Protein AF-A0A619AGH6-F1 (afdb_monomer_lite)

pLDDT: mean 70.68, std 14.33, range [40.41, 87.75]

Organism: NCBI:txid29472

InterPro domains:
  IPR021316 Protein of unknown function DUF2913 [PF11140] (14-83)

Foldseek 3Di:
DDLLLQLLVVLVVLLVQLVVCCVPPVQDALLSSLVSSLVVLVVCLVVVVGDPSCNVVSVVLNVLSVVCRSNSSSNVVSVVSNVVSVVPCVVVPPDPPPPDDDDDDD

Sequence (106 aa):
MTLTEKSGHLAWCALVALALARQYGGVLSPAQENLFLTRWLATALKQQRFSRDVAPDIEWLLKQGRQLGVSAKLASKLNYLWRSCTGDIRRQLVLPTGANYAGRIL

Structure (mmCIF, N/CA/C/O backbone):
data_AF-A0A619AGH6-F1
#
_entry.id   AF-A0A619AGH6-F1
#
loop_
_atom_site.group_PDB
_atom_site.id
_atom_site.type_symbol
_atom_site.label_atom_id
_atom_site.label_alt_id
_atom_site.label_comp_id
_atom_site.label_asym_id
_atom_site.label_entity_id
_atom_site.label_seq_id
_atom_site.pdbx_PDB_ins_code
_atom_site.Cartn_x
_atom_site.Cartn_y
_atom_site.Cartn_z
_atom_site.occupancy
_atom_site.B_iso_or_equiv
_atom_site.auth_seq_id
_atom_site.auth_comp_id
_atom_site.auth_asym_id
_atom_site.auth_atom_id
_atom_site.pdbx_PDB_model_num
ATOM 1 N N . MET A 1 1 ? -19.166 -5.226 13.201 1.00 47.91 1 MET A N 1
ATOM 2 C CA . MET A 1 1 ? -18.020 -5.240 12.271 1.00 47.91 1 MET A CA 1
ATOM 3 C C . MET A 1 1 ? -16.767 -5.003 13.081 1.00 47.91 1 MET A C 1
ATOM 5 O O . MET A 1 1 ? -16.617 -3.915 13.633 1.00 47.91 1 MET A O 1
ATOM 9 N N . THR A 1 2 ? -15.941 -6.029 13.240 1.00 56.06 2 THR A N 1
ATOM 10 C CA . THR A 1 2 ? -14.689 -5.941 14.001 1.00 56.06 2 THR A CA 1
ATOM 11 C C . THR A 1 2 ? -13.674 -5.100 13.217 1.00 56.06 2 THR A C 1
ATOM 13 O O . THR A 1 2 ? -13.723 -5.022 11.988 1.00 56.06 2 THR A O 1
ATOM 16 N N . LEU A 1 3 ? -12.770 -4.408 13.916 1.00 58.72 3 LEU A N 1
ATOM 17 C CA . LEU A 1 3 ? -11.752 -3.539 13.303 1.00 58.72 3 LEU A CA 1
ATOM 18 C C . LEU A 1 3 ? -10.924 -4.288 12.235 1.00 58.72 3 LEU A C 1
ATOM 20 O O . LEU A 1 3 ? -10.602 -3.732 11.189 1.00 58.72 3 LEU A O 1
ATOM 24 N N . THR A 1 4 ? -10.689 -5.585 12.452 1.00 64.12 4 THR A N 1
ATOM 25 C CA . THR A 1 4 ? -9.975 -6.488 11.541 1.00 64.12 4 THR A CA 1
ATOM 26 C C . THR A 1 4 ? -10.700 -6.719 10.213 1.00 64.12 4 THR A C 1
ATOM 28 O O . THR A 1 4 ? -10.048 -6.786 9.173 1.00 64.12 4 THR A O 1
ATOM 31 N N . GLU A 1 5 ? -12.034 -6.774 10.193 1.00 67.12 5 GLU A N 1
ATOM 32 C CA . GLU A 1 5 ? -12.809 -6.900 8.948 1.00 67.12 5 GLU A CA 1
ATOM 33 C C . GLU A 1 5 ? -12.689 -5.645 8.079 1.00 67.12 5 GLU A C 1
ATOM 35 O O . GLU A 1 5 ? -12.500 -5.731 6.862 1.00 67.12 5 GLU A O 1
ATOM 40 N N . LYS A 1 6 ? -12.762 -4.465 8.709 1.00 69.44 6 LYS A N 1
ATOM 41 C CA . LYS A 1 6 ? -12.685 -3.175 8.009 1.00 69.44 6 LYS A CA 1
ATOM 42 C C . LYS A 1 6 ? -11.286 -2.946 7.425 1.00 69.44 6 LYS A C 1
ATOM 44 O O . LYS A 1 6 ? -11.166 -2.550 6.262 1.00 69.44 6 LYS A O 1
ATOM 49 N N . SER A 1 7 ? -10.240 -3.256 8.191 1.00 71.06 7 SER A N 1
ATOM 50 C CA . SER A 1 7 ? -8.847 -3.172 7.732 1.00 71.06 7 SER A CA 1
ATOM 51 C C . SER A 1 7 ? -8.524 -4.242 6.676 1.00 71.06 7 SER A C 1
ATOM 53 O O . SER A 1 7 ? -7.771 -3.974 5.738 1.00 71.06 7 SER A O 1
ATOM 55 N N . GLY A 1 8 ? -9.169 -5.414 6.738 1.00 74.88 8 GLY A N 1
ATOM 56 C CA . GLY A 1 8 ? -9.123 -6.429 5.683 1.00 74.88 8 GLY A CA 1
ATOM 57 C C . GLY A 1 8 ? -9.694 -5.921 4.355 1.00 74.88 8 GLY A C 1
ATOM 58 O O . GLY A 1 8 ? -9.013 -5.967 3.332 1.00 74.88 8 GLY A O 1
ATOM 59 N N . HIS A 1 9 ? -10.909 -5.365 4.353 1.00 78.25 9 HIS A N 1
ATOM 60 C CA . HIS A 1 9 ? -11.516 -4.813 3.133 1.00 78.25 9 HIS A CA 1
ATOM 61 C C . HIS A 1 9 ? -10.648 -3.714 2.499 1.00 78.25 9 HIS A C 1
ATOM 63 O O . HIS A 1 9 ? -10.478 -3.666 1.280 1.00 78.25 9 HIS A O 1
ATOM 69 N N . LEU A 1 10 ? -10.044 -2.853 3.323 1.00 79.31 10 LEU A N 1
ATOM 70 C CA . LEU A 1 10 ? -9.088 -1.853 2.858 1.00 79.31 10 LEU A CA 1
ATOM 71 C C . LEU A 1 10 ? -7.879 -2.484 2.159 1.00 79.31 10 LEU A C 1
ATOM 73 O O . LEU A 1 10 ? -7.512 -2.055 1.061 1.00 79.31 10 LEU A O 1
ATOM 77 N N . ALA A 1 11 ? -7.280 -3.504 2.776 1.00 82.50 11 ALA A N 1
ATOM 78 C CA . ALA A 1 11 ? -6.127 -4.194 2.218 1.00 82.50 11 ALA A CA 1
ATOM 79 C C . ALA A 1 11 ? -6.460 -4.859 0.874 1.00 82.50 11 ALA A C 1
ATOM 81 O O . ALA A 1 11 ? -5.695 -4.722 -0.080 1.00 82.50 11 ALA A O 1
ATOM 82 N N . TRP A 1 12 ? -7.630 -5.492 0.758 1.00 81.62 12 TRP A N 1
ATOM 83 C CA . TRP A 1 12 ? -8.112 -6.045 -0.509 1.00 81.62 12 TRP A CA 1
ATOM 84 C C . TRP A 1 12 ? -8.296 -4.980 -1.585 1.00 81.62 12 TRP A C 1
ATOM 86 O O . TRP A 1 12 ? -7.760 -5.125 -2.681 1.00 81.62 12 TRP A O 1
ATOM 96 N N . CYS A 1 13 ? -8.991 -3.881 -1.276 1.00 83.75 13 CYS A N 1
ATOM 97 C CA . CYS A 1 13 ? -9.184 -2.789 -2.229 1.00 83.75 13 CYS A CA 1
ATOM 98 C C . CYS A 1 13 ? -7.850 -2.218 -2.729 1.00 83.75 13 CYS A C 1
ATOM 100 O O . CYS A 1 13 ? -7.705 -1.969 -3.925 1.00 83.75 13 CYS A O 1
ATOM 102 N N . ALA A 1 14 ? -6.869 -2.053 -1.839 1.00 84.31 14 ALA A N 1
ATOM 103 C CA . ALA A 1 14 ? -5.541 -1.573 -2.204 1.00 84.31 14 ALA A CA 1
ATOM 104 C C . ALA A 1 14 ? -4.794 -2.567 -3.116 1.00 84.31 14 ALA A C 1
ATOM 106 O O . ALA A 1 14 ? -4.176 -2.156 -4.100 1.00 84.31 14 ALA A O 1
ATOM 107 N N . LEU A 1 15 ? -4.880 -3.873 -2.830 1.00 83.44 15 LEU A N 1
ATOM 108 C CA . LEU A 1 15 ? -4.266 -4.931 -3.643 1.00 83.44 15 LEU A CA 1
ATOM 109 C C . LEU A 1 15 ? -4.914 -5.049 -5.028 1.00 83.44 15 LEU A C 1
ATOM 111 O O . LEU A 1 15 ? -4.200 -5.171 -6.021 1.00 83.44 15 LEU A O 1
ATOM 115 N N . VAL A 1 16 ? -6.245 -4.969 -5.113 1.00 86.25 16 VAL A N 1
ATOM 116 C CA . VAL A 1 16 ? -6.978 -4.981 -6.389 1.00 86.25 16 VAL A CA 1
ATOM 117 C C . VAL A 1 16 ? -6.640 -3.742 -7.214 1.00 86.25 16 VAL A C 1
ATOM 119 O O . VAL A 1 16 ? -6.351 -3.863 -8.402 1.00 86.25 16 VAL A O 1
ATOM 122 N N . ALA A 1 17 ? -6.599 -2.557 -6.596 1.00 86.06 17 ALA A N 1
ATOM 123 C CA . ALA A 1 17 ? -6.187 -1.333 -7.279 1.00 86.06 17 ALA A CA 1
ATOM 124 C C . ALA A 1 17 ? -4.750 -1.434 -7.814 1.00 86.06 17 ALA A C 1
ATOM 126 O O . ALA A 1 17 ? -4.485 -1.009 -8.937 1.00 86.06 17 ALA A O 1
ATOM 127 N N . LEU A 1 18 ? -3.837 -2.037 -7.043 1.00 84.62 18 LEU A N 1
ATOM 128 C CA . LEU A 1 18 ? -2.468 -2.294 -7.487 1.00 84.62 18 LEU A CA 1
ATOM 129 C C . LEU A 1 18 ? -2.423 -3.294 -8.652 1.00 84.62 18 LEU A C 1
ATOM 131 O O . LEU A 1 18 ? -1.694 -3.072 -9.613 1.00 84.62 18 LEU A O 1
ATOM 135 N N . ALA A 1 19 ? -3.206 -4.373 -8.600 1.00 84.25 19 ALA A N 1
ATOM 136 C CA . ALA A 1 19 ? -3.289 -5.355 -9.681 1.00 84.25 19 ALA A CA 1
ATOM 137 C C . ALA A 1 19 ? -3.834 -4.739 -10.981 1.00 84.25 19 ALA A C 1
ATOM 139 O O . ALA A 1 19 ? -3.286 -4.985 -12.054 1.00 84.25 19 ALA A O 1
ATOM 140 N N . LEU A 1 20 ? -4.849 -3.876 -10.884 1.00 82.88 20 LEU A N 1
ATOM 141 C CA . LEU A 1 20 ? -5.358 -3.105 -12.019 1.00 82.88 20 LEU A CA 1
ATOM 142 C C . LEU A 1 20 ? -4.294 -2.142 -12.555 1.00 82.88 20 LEU A C 1
ATOM 144 O O . LEU A 1 20 ? -4.067 -2.084 -13.758 1.00 82.88 20 LEU A O 1
ATOM 148 N N . ALA A 1 21 ? -3.576 -1.432 -11.684 1.00 82.88 21 ALA A N 1
ATOM 149 C CA . ALA A 1 21 ? -2.493 -0.548 -12.109 1.00 82.88 21 ALA A CA 1
ATOM 150 C C . ALA A 1 21 ? -1.327 -1.301 -12.774 1.00 82.88 21 ALA A C 1
ATOM 152 O O . ALA A 1 21 ? -0.710 -0.775 -13.697 1.00 82.88 21 ALA A O 1
ATOM 153 N N . ARG A 1 22 ? -1.049 -2.544 -12.362 1.00 82.38 22 ARG A N 1
ATOM 154 C CA . ARG A 1 22 ? -0.094 -3.431 -13.046 1.00 82.38 22 ARG A CA 1
ATOM 155 C C . ARG A 1 22 ? -0.568 -3.786 -14.458 1.00 82.38 22 ARG A C 1
ATOM 157 O O . ARG A 1 22 ? 0.236 -3.743 -15.380 1.00 82.38 22 ARG A O 1
ATOM 164 N N . GLN A 1 23 ? -1.857 -4.087 -14.628 1.00 79.94 23 GLN A N 1
ATOM 165 C CA . GLN A 1 23 ? -2.437 -4.448 -15.928 1.00 79.94 23 GLN A CA 1
ATOM 166 C C . GLN A 1 23 ? -2.559 -3.259 -16.893 1.00 79.94 23 GLN A C 1
ATOM 168 O O . GLN A 1 23 ? -2.231 -3.399 -18.065 1.00 79.94 23 GLN A O 1
ATOM 173 N N . TYR A 1 24 ? -3.012 -2.098 -16.413 1.00 77.19 24 TYR A N 1
ATOM 174 C CA . TYR A 1 24 ? -3.300 -0.929 -17.257 1.00 77.19 24 TYR A CA 1
ATOM 175 C C . TYR A 1 24 ? -2.159 0.095 -17.324 1.00 77.19 24 TYR A C 1
ATOM 177 O O . TYR A 1 24 ? -2.064 0.842 -18.292 1.00 77.19 24 TYR A O 1
ATOM 185 N N . GLY A 1 25 ? -1.321 0.179 -16.288 1.00 65.69 25 GLY A N 1
ATOM 186 C CA . GLY A 1 25 ? -0.348 1.262 -16.102 1.00 65.69 25 GLY A CA 1
ATOM 187 C C . GLY A 1 25 ? 1.116 0.825 -16.053 1.00 65.69 25 GLY A C 1
ATOM 188 O O . GLY A 1 25 ? 1.975 1.671 -15.816 1.00 65.69 25 GLY A O 1
ATOM 189 N N . GLY A 1 26 ? 1.420 -0.465 -16.235 1.00 69.44 26 GLY A N 1
ATOM 190 C CA . GLY A 1 26 ? 2.801 -0.963 -16.297 1.00 69.44 26 GLY A CA 1
ATOM 191 C C . GLY A 1 26 ? 3.614 -0.746 -15.014 1.00 69.44 26 GLY A C 1
ATOM 192 O O . GLY A 1 26 ? 4.833 -0.595 -15.068 1.00 69.44 26 GLY A O 1
ATOM 193 N N . VAL A 1 27 ? 2.956 -0.695 -13.853 1.00 64.44 27 VAL A N 1
ATOM 194 C CA . VAL A 1 27 ? 3.622 -0.561 -12.549 1.00 64.44 27 VAL A CA 1
ATOM 195 C C . VAL A 1 27 ? 4.387 -1.856 -12.253 1.00 64.44 27 VAL A C 1
AT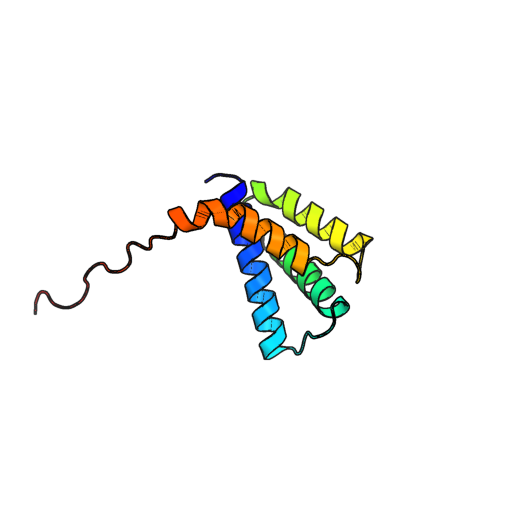OM 197 O O . VAL A 1 27 ? 3.797 -2.821 -11.786 1.00 64.44 27 VAL A O 1
ATOM 200 N N . LEU A 1 28 ? 5.685 -1.899 -12.556 1.00 66.25 28 LEU A N 1
ATOM 201 C CA . LEU A 1 28 ? 6.494 -3.130 -12.485 1.00 66.25 28 LEU A CA 1
ATOM 202 C C . LEU A 1 28 ? 7.598 -3.063 -11.424 1.00 66.25 28 LEU A C 1
ATOM 204 O O . LEU A 1 28 ? 8.066 -4.096 -10.949 1.00 66.25 28 LEU A O 1
ATOM 208 N N . SER A 1 29 ? 8.021 -1.856 -11.037 1.00 79.31 29 SER A N 1
ATOM 209 C CA . SER A 1 29 ? 9.077 -1.679 -10.039 1.00 79.31 29 SER A CA 1
ATOM 210 C C . SER A 1 29 ? 8.503 -1.541 -8.622 1.00 79.31 29 SER A C 1
ATOM 212 O O . SER A 1 29 ? 7.541 -0.790 -8.436 1.00 79.31 29 SER A O 1
ATOM 214 N N . PRO A 1 30 ? 9.135 -2.135 -7.589 1.00 74.12 30 PRO A N 1
ATOM 215 C CA . PRO A 1 30 ? 8.753 -1.946 -6.184 1.00 74.12 30 PRO A CA 1
ATOM 216 C C . PRO A 1 30 ? 8.618 -0.470 -5.771 1.00 74.12 30 PRO A C 1
ATOM 218 O O . PRO A 1 30 ? 7.792 -0.120 -4.926 1.00 74.12 30 PRO A O 1
ATOM 221 N N . ALA A 1 31 ? 9.400 0.415 -6.397 1.00 77.38 31 ALA A N 1
ATOM 222 C CA . ALA A 1 31 ? 9.312 1.860 -6.207 1.00 77.38 31 ALA A CA 1
ATOM 223 C C . ALA A 1 31 ? 7.979 2.440 -6.693 1.00 77.38 31 ALA A C 1
ATOM 225 O O . ALA A 1 31 ? 7.340 3.224 -5.989 1.00 77.38 31 ALA A O 1
ATOM 226 N N . GLN A 1 32 ? 7.554 2.038 -7.892 1.00 81.00 32 GLN A N 1
ATOM 227 C CA . GLN A 1 32 ? 6.314 2.503 -8.505 1.00 81.00 32 GLN A CA 1
ATOM 228 C C . GLN A 1 32 ? 5.100 1.945 -7.765 1.00 81.00 32 GLN A C 1
ATOM 230 O O . GLN A 1 32 ? 4.132 2.671 -7.563 1.00 81.00 32 GLN A O 1
ATOM 235 N N . GLU A 1 33 ? 5.168 0.696 -7.299 1.00 82.94 33 GLU A N 1
ATOM 236 C CA . GLU A 1 33 ? 4.108 0.089 -6.490 1.00 82.94 33 GLU A CA 1
ATOM 237 C C . GLU A 1 33 ? 3.894 0.848 -5.181 1.00 82.94 33 GLU A C 1
ATOM 239 O O . GLU A 1 33 ? 2.764 1.200 -4.841 1.00 82.94 33 GLU A O 1
ATOM 244 N N . ASN A 1 34 ? 4.976 1.163 -4.465 1.00 81.12 34 ASN A N 1
ATOM 245 C CA . ASN A 1 34 ? 4.886 1.918 -3.217 1.00 81.12 34 ASN A CA 1
ATOM 246 C C . ASN A 1 34 ? 4.375 3.344 -3.450 1.00 81.12 34 ASN A C 1
ATOM 248 O O . ASN A 1 34 ? 3.564 3.843 -2.667 1.00 81.12 34 ASN A O 1
ATOM 252 N N . LEU A 1 35 ? 4.794 3.990 -4.540 1.00 82.25 35 LEU A N 1
ATOM 253 C CA . LEU A 1 35 ? 4.311 5.319 -4.905 1.00 82.25 35 LEU A CA 1
ATOM 254 C C . LEU A 1 35 ? 2.824 5.297 -5.285 1.00 82.25 35 LEU A C 1
ATOM 256 O O . LEU A 1 35 ? 2.066 6.160 -4.839 1.00 82.25 35 LEU A O 1
ATOM 260 N N . PHE A 1 36 ? 2.390 4.294 -6.050 1.00 86.06 36 PHE A N 1
ATOM 261 C CA . PHE A 1 36 ? 0.986 4.089 -6.394 1.00 86.06 36 PHE A CA 1
ATOM 262 C C . PHE A 1 36 ? 0.136 3.870 -5.141 1.00 86.06 36 PHE A C 1
ATOM 264 O O . PHE A 1 36 ? -0.840 4.587 -4.940 1.00 86.06 36 PHE A O 1
ATOM 271 N N . LEU A 1 37 ? 0.538 2.951 -4.257 1.00 85.12 37 LEU A N 1
ATOM 272 C CA . LEU A 1 37 ? -0.182 2.661 -3.015 1.00 85.12 37 LEU A CA 1
ATOM 273 C C . LEU A 1 37 ? -0.246 3.875 -2.087 1.00 85.12 37 LEU A C 1
ATOM 275 O O . LEU A 1 37 ? -1.296 4.151 -1.517 1.00 85.12 37 LEU A O 1
ATOM 279 N N . THR A 1 38 ? 0.838 4.643 -1.972 1.00 85.00 38 THR A N 1
ATOM 280 C CA . THR A 1 38 ? 0.852 5.874 -1.167 1.00 85.00 38 THR A CA 1
ATOM 281 C C . THR A 1 38 ? -0.130 6.907 -1.724 1.00 85.00 38 THR A C 1
ATOM 283 O O . THR A 1 38 ? -0.879 7.521 -0.965 1.00 85.00 38 THR A O 1
ATOM 286 N N . ARG A 1 39 ? -0.181 7.085 -3.052 1.00 85.12 39 ARG A N 1
ATOM 287 C CA . ARG A 1 39 ? -1.154 7.987 -3.695 1.00 85.12 39 ARG A CA 1
ATOM 288 C C . ARG A 1 39 ? -2.579 7.478 -3.509 1.00 85.12 39 ARG A C 1
ATOM 290 O O . ARG A 1 39 ? -3.444 8.252 -3.118 1.00 85.12 39 ARG A O 1
ATOM 297 N N . TRP A 1 40 ? -2.801 6.184 -3.715 1.00 87.75 40 TRP A N 1
ATOM 298 C CA . TRP A 1 40 ? -4.104 5.551 -3.552 1.00 87.75 40 TRP A CA 1
ATOM 299 C C . TRP A 1 40 ? -4.634 5.692 -2.118 1.00 87.75 40 TRP A C 1
ATOM 301 O O . TRP A 1 40 ? -5.771 6.119 -1.935 1.00 87.75 40 TRP A O 1
ATOM 311 N N . LEU A 1 41 ? -3.800 5.436 -1.102 1.00 84.88 41 LEU A N 1
ATOM 312 C CA . LEU A 1 41 ? -4.158 5.603 0.312 1.00 84.88 41 LEU A CA 1
ATOM 313 C C . LEU A 1 41 ? -4.470 7.064 0.654 1.00 84.88 41 LEU A C 1
ATOM 315 O O . LEU A 1 41 ? -5.450 7.338 1.342 1.00 84.88 41 LEU A O 1
ATOM 319 N N . ALA A 1 42 ? -3.685 8.014 0.138 1.00 85.00 42 ALA A N 1
ATOM 320 C CA . ALA A 1 42 ? -3.936 9.438 0.351 1.00 85.00 42 ALA A CA 1
ATOM 321 C C . ALA A 1 42 ? -5.270 9.876 -0.272 1.00 85.00 42 ALA A C 1
ATOM 323 O O . ALA A 1 42 ? -6.031 10.623 0.343 1.00 85.00 42 ALA A O 1
ATOM 324 N N . THR A 1 43 ? -5.585 9.383 -1.472 1.00 85.75 43 THR A N 1
ATOM 325 C CA . THR A 1 43 ? -6.872 9.635 -2.128 1.00 85.75 43 THR A CA 1
ATOM 326 C C . THR A 1 43 ? -8.026 8.979 -1.374 1.00 85.75 43 THR A C 1
ATOM 328 O O . THR A 1 43 ? -9.054 9.621 -1.178 1.00 85.75 43 THR A O 1
ATOM 331 N N . ALA A 1 44 ? -7.861 7.739 -0.908 1.00 83.75 44 ALA A N 1
ATOM 332 C CA . ALA A 1 44 ? -8.875 7.026 -0.139 1.00 83.75 44 ALA A CA 1
ATOM 333 C C . ALA A 1 44 ? -9.196 7.723 1.193 1.00 83.75 44 ALA A C 1
ATOM 335 O O . ALA A 1 44 ? -10.370 7.846 1.547 1.00 83.75 44 ALA A O 1
ATOM 336 N N . LEU A 1 45 ? -8.167 8.232 1.884 1.00 82.38 45 LEU A N 1
ATOM 337 C CA . LEU A 1 45 ? -8.320 9.026 3.103 1.00 82.38 45 LEU A CA 1
ATOM 338 C C . LEU A 1 45 ? -9.028 10.355 2.813 1.00 82.38 45 LEU A C 1
ATOM 340 O O . LEU A 1 45 ? -9.987 10.704 3.496 1.00 82.38 45 LEU A O 1
ATOM 344 N N . LYS A 1 46 ? -8.613 11.066 1.754 1.00 83.19 46 LYS A N 1
ATOM 345 C CA . LYS A 1 46 ? -9.231 12.337 1.341 1.00 83.19 46 LYS A CA 1
ATOM 346 C C . LYS A 1 46 ? -10.705 12.175 0.965 1.00 83.19 46 LYS A C 1
ATOM 348 O O . LYS A 1 46 ? -11.506 13.056 1.251 1.00 83.19 46 LYS A O 1
ATOM 353 N N . GLN A 1 47 ? -11.062 11.062 0.329 1.00 81.62 47 GLN A N 1
ATOM 354 C CA . GLN A 1 47 ? -12.443 10.747 -0.042 1.00 81.62 47 GLN A CA 1
ATOM 355 C C . GLN A 1 47 ? -13.262 10.159 1.117 1.00 81.62 47 GLN A C 1
ATOM 357 O O . GLN A 1 47 ? -14.437 9.870 0.916 1.00 81.62 47 GLN A O 1
ATOM 362 N N . GLN A 1 48 ? -12.655 9.938 2.293 1.00 78.81 48 GLN A N 1
ATOM 363 C CA . GLN A 1 48 ? -13.261 9.239 3.433 1.00 78.81 48 GLN A CA 1
ATOM 364 C C . GLN A 1 48 ? -14.003 7.957 3.022 1.00 78.81 48 GLN A C 1
ATOM 366 O O . GLN A 1 48 ? -15.083 7.650 3.518 1.00 78.81 48 GLN A O 1
ATOM 371 N N . ARG A 1 49 ? -13.414 7.183 2.099 1.00 72.75 49 ARG A N 1
ATOM 372 C CA . ARG A 1 49 ? -14.033 5.950 1.579 1.00 72.75 49 ARG A CA 1
ATOM 373 C C . ARG A 1 49 ? -14.120 4.818 2.603 1.00 72.75 49 ARG A C 1
ATOM 375 O O . ARG A 1 49 ? -14.758 3.806 2.331 1.00 72.75 49 ARG A O 1
ATOM 382 N N . PHE A 1 50 ? -13.482 4.983 3.759 1.00 74.44 50 PHE A N 1
ATOM 383 C CA . PHE A 1 50 ? -13.436 4.005 4.837 1.00 74.44 50 PHE A CA 1
ATOM 384 C C . PHE A 1 50 ? -13.957 4.608 6.144 1.00 74.44 50 PHE A C 1
ATOM 386 O O . PHE A 1 50 ? -13.878 5.817 6.357 1.00 74.44 50 PHE A O 1
ATOM 393 N N . SER A 1 51 ? -14.480 3.744 7.023 1.00 73.25 51 SER A N 1
ATOM 394 C CA . SER A 1 51 ? -14.950 4.117 8.366 1.00 73.25 51 SER A CA 1
ATOM 395 C C . SER A 1 51 ? -13.861 4.878 9.125 1.00 73.25 51 SER A C 1
ATOM 397 O O . SER A 1 51 ? -12.683 4.534 9.010 1.00 73.25 51 SER A O 1
ATOM 399 N N . ARG A 1 52 ? -14.248 5.857 9.954 1.00 74.50 52 ARG A N 1
ATOM 400 C CA . ARG A 1 52 ? -13.302 6.644 10.772 1.00 74.50 52 ARG A CA 1
ATOM 401 C C . ARG A 1 52 ? -12.391 5.783 11.649 1.00 74.50 52 ARG A C 1
ATOM 403 O O . ARG A 1 52 ? -11.263 6.181 11.898 1.00 74.50 52 ARG A O 1
ATOM 410 N N . ASP A 1 53 ? -12.838 4.589 12.031 1.00 75.81 53 ASP A N 1
ATOM 411 C CA . ASP A 1 53 ? -12.040 3.627 12.805 1.00 75.81 53 ASP A CA 1
ATOM 412 C C . ASP A 1 53 ? -10.775 3.153 12.071 1.00 75.81 53 ASP A C 1
ATOM 414 O O . ASP A 1 53 ? -9.798 2.792 12.711 1.00 75.81 53 ASP A O 1
ATOM 418 N N . VAL A 1 54 ? -10.781 3.166 10.732 1.00 72.75 54 VAL A N 1
ATOM 419 C CA . VAL A 1 54 ? -9.660 2.718 9.883 1.00 72.75 54 VAL A CA 1
ATOM 420 C C . VAL A 1 54 ? -8.782 3.895 9.441 1.00 72.75 54 VAL A C 1
ATOM 422 O O . VAL A 1 54 ? -7.678 3.701 8.941 1.00 72.75 54 VAL A O 1
ATOM 425 N N . ALA A 1 55 ? -9.241 5.138 9.625 1.00 78.62 55 ALA A N 1
ATOM 426 C CA . ALA A 1 55 ? -8.463 6.337 9.316 1.00 78.62 55 ALA A CA 1
ATOM 427 C C . ALA A 1 55 ? -7.072 6.368 9.989 1.00 78.62 55 ALA A C 1
ATOM 429 O O . ALA A 1 55 ? -6.104 6.628 9.270 1.00 78.62 55 ALA A O 1
ATOM 430 N N . PRO A 1 56 ? -6.915 6.051 11.295 1.00 79.88 56 PRO A N 1
ATOM 431 C CA . PRO A 1 56 ? -5.591 6.028 11.920 1.00 79.88 56 PRO A CA 1
ATOM 432 C C . PRO A 1 56 ? -4.665 4.952 11.327 1.00 79.88 56 PRO A C 1
ATOM 434 O O . PRO A 1 56 ? -3.472 5.207 11.161 1.00 79.88 56 PRO A O 1
ATOM 437 N N . ASP A 1 57 ? -5.196 3.793 10.923 1.00 77.75 57 ASP A N 1
ATOM 438 C CA . ASP A 1 57 ? -4.414 2.744 10.249 1.00 77.75 57 ASP A CA 1
ATOM 439 C C . ASP A 1 57 ? -3.912 3.214 8.873 1.00 77.75 57 ASP A C 1
ATOM 441 O O . ASP A 1 57 ? -2.762 2.974 8.494 1.00 77.75 57 ASP A O 1
ATOM 445 N N . ILE A 1 58 ? -4.760 3.928 8.123 1.00 80.06 58 ILE A N 1
ATOM 446 C CA . ILE A 1 58 ? -4.411 4.506 6.816 1.00 80.06 58 ILE A CA 1
ATOM 447 C C . ILE A 1 58 ? -3.339 5.584 6.967 1.00 80.06 58 ILE A C 1
ATOM 449 O O . ILE A 1 58 ? -2.375 5.608 6.198 1.00 80.06 58 ILE A O 1
ATOM 453 N N . GLU A 1 59 ? -3.483 6.472 7.950 1.00 83.25 59 GLU A N 1
ATOM 454 C CA . GLU A 1 59 ? -2.487 7.503 8.248 1.00 83.25 59 GLU A CA 1
ATOM 455 C C . GLU A 1 59 ? -1.149 6.892 8.660 1.00 83.25 59 GLU A C 1
ATOM 457 O O . GLU A 1 59 ? -0.095 7.331 8.187 1.00 83.25 59 GLU A O 1
ATOM 462 N N . TRP A 1 60 ? -1.175 5.836 9.475 1.00 83.00 60 TRP A N 1
ATOM 463 C CA . TRP A 1 60 ? 0.027 5.101 9.844 1.00 83.00 60 TRP A CA 1
ATOM 464 C C . TRP A 1 60 ? 0.698 4.467 8.617 1.00 83.00 60 TRP A C 1
ATOM 466 O O . TRP A 1 60 ? 1.901 4.650 8.414 1.00 83.00 60 TRP A O 1
ATOM 476 N N . LEU A 1 61 ? -0.067 3.811 7.737 1.00 78.12 61 LEU A N 1
ATOM 477 C CA . LEU A 1 61 ? 0.436 3.249 6.476 1.00 78.12 61 LEU A CA 1
ATOM 478 C C . LEU A 1 61 ? 1.023 4.325 5.550 1.00 78.12 61 LEU A C 1
ATOM 480 O O . LEU A 1 61 ? 2.076 4.110 4.947 1.00 78.12 61 LEU A O 1
ATOM 484 N N . LEU A 1 62 ? 0.395 5.500 5.466 1.00 81.88 62 LEU A N 1
ATOM 485 C CA . LEU A 1 62 ? 0.907 6.643 4.705 1.00 81.88 62 LEU A CA 1
ATOM 486 C C . LEU A 1 62 ? 2.217 7.173 5.279 1.00 81.88 62 LEU A C 1
ATOM 488 O O . LEU A 1 62 ? 3.148 7.463 4.525 1.00 81.88 62 LEU A O 1
ATOM 492 N N . LYS A 1 63 ? 2.314 7.284 6.605 1.00 83.38 63 LYS A N 1
ATOM 493 C CA . LYS A 1 63 ? 3.539 7.710 7.285 1.00 83.38 63 LYS A CA 1
ATOM 494 C C . LYS A 1 63 ? 4.675 6.724 7.023 1.00 83.38 63 LYS A C 1
ATOM 496 O O . LYS A 1 63 ? 5.780 7.150 6.699 1.00 83.38 63 LYS A O 1
ATOM 501 N N . GLN A 1 64 ? 4.386 5.424 7.070 1.00 78.38 64 GLN A N 1
ATOM 502 C CA . GLN A 1 64 ? 5.337 4.367 6.722 1.00 78.38 64 GLN A CA 1
ATOM 503 C C . GLN A 1 64 ? 5.772 4.441 5.251 1.00 78.38 64 GLN A C 1
ATOM 505 O O . GLN A 1 64 ? 6.966 4.371 4.969 1.00 78.38 64 GLN A O 1
ATOM 510 N N . GLY A 1 65 ? 4.835 4.645 4.320 1.00 78.25 65 GLY A N 1
ATOM 511 C CA . GLY A 1 65 ? 5.130 4.829 2.895 1.00 78.25 65 GLY A CA 1
ATOM 512 C C . GLY A 1 65 ? 6.009 6.045 2.609 1.00 78.25 65 GLY A C 1
ATOM 513 O O . GLY A 1 65 ? 6.929 5.966 1.800 1.00 78.25 65 GLY A O 1
ATOM 514 N N . ARG A 1 66 ? 5.778 7.157 3.318 1.00 77.06 66 ARG A N 1
ATOM 515 C CA . ARG A 1 66 ? 6.578 8.385 3.193 1.00 77.06 66 ARG A CA 1
ATOM 516 C C . ARG A 1 66 ? 7.961 8.270 3.831 1.00 77.06 66 ARG A C 1
ATOM 518 O O . ARG A 1 66 ? 8.917 8.763 3.249 1.00 77.06 66 ARG A O 1
ATOM 525 N N . GLN A 1 67 ? 8.074 7.636 4.998 1.00 76.88 67 GLN A N 1
ATOM 526 C CA . GLN A 1 67 ? 9.358 7.478 5.693 1.00 76.88 67 GLN A CA 1
ATOM 527 C C . GLN A 1 67 ? 10.277 6.461 5.015 1.00 76.88 67 GLN A C 1
ATOM 529 O O . GLN A 1 67 ? 11.480 6.680 4.944 1.00 76.88 67 GLN A O 1
ATOM 534 N N . LEU A 1 68 ? 9.724 5.345 4.536 1.00 67.50 68 LEU A N 1
ATOM 535 C CA . LEU A 1 68 ? 10.512 4.243 3.976 1.00 67.50 68 LEU A CA 1
ATOM 536 C C . LEU A 1 68 ? 10.601 4.292 2.443 1.00 67.50 68 LEU A C 1
ATOM 538 O O . LEU A 1 68 ? 11.398 3.560 1.853 1.00 67.50 68 LEU A O 1
ATOM 542 N N . GLY A 1 69 ? 9.791 5.133 1.790 1.00 69.00 69 GLY A N 1
ATOM 543 C CA . GLY A 1 69 ? 9.798 5.344 0.345 1.00 69.00 69 GLY A CA 1
ATOM 544 C C . GLY A 1 69 ? 9.719 4.035 -0.446 1.00 69.00 69 GLY A C 1
ATOM 545 O O . GLY A 1 69 ? 8.825 3.209 -0.259 1.00 69.00 69 GLY A O 1
ATOM 546 N N . VAL A 1 70 ? 10.697 3.821 -1.324 1.00 61.97 70 VAL A N 1
ATOM 547 C CA . VAL A 1 70 ? 10.815 2.625 -2.175 1.00 61.97 70 VAL A CA 1
ATOM 548 C C . VAL A 1 70 ? 11.022 1.332 -1.369 1.00 61.97 70 VAL A C 1
ATOM 550 O O . VAL A 1 70 ? 10.629 0.262 -1.830 1.00 61.97 70 VAL A O 1
ATOM 553 N N . SER A 1 71 ? 11.551 1.410 -0.146 1.00 61.03 71 SER A N 1
ATOM 554 C CA . SER A 1 71 ? 11.808 0.248 0.719 1.00 61.03 71 SER A CA 1
ATOM 555 C C . SER A 1 71 ? 10.634 -0.121 1.630 1.00 61.03 71 SER A C 1
ATOM 557 O O . SER A 1 71 ? 10.713 -1.113 2.353 1.00 61.03 71 SER A O 1
ATOM 559 N N . ALA A 1 72 ? 9.525 0.627 1.595 1.00 67.19 72 ALA A N 1
ATOM 560 C CA . ALA A 1 72 ? 8.383 0.417 2.489 1.00 67.19 72 ALA A CA 1
ATOM 561 C C . ALA A 1 72 ? 7.714 -0.961 2.332 1.00 67.19 72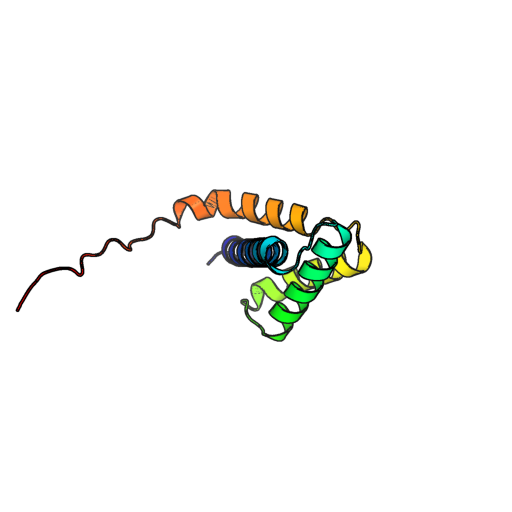 ALA A C 1
ATOM 563 O O . ALA A 1 72 ? 7.066 -1.437 3.270 1.00 67.19 72 ALA A O 1
ATOM 564 N N . LYS A 1 73 ? 7.8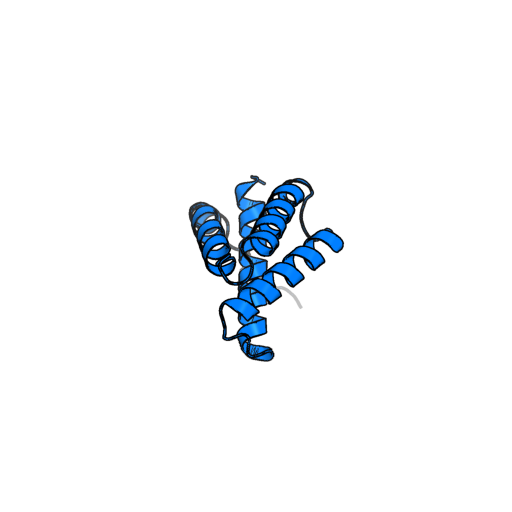63 -1.590 1.153 1.00 72.50 73 LYS A N 1
ATOM 565 C CA . LYS A 1 73 ? 7.220 -2.861 0.770 1.00 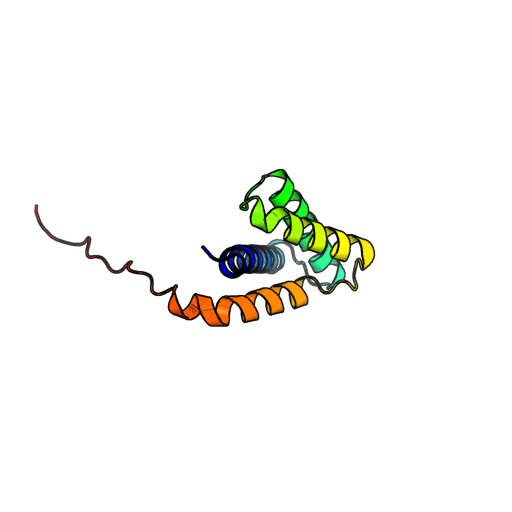72.50 73 LYS A CA 1
ATOM 566 C C . LYS A 1 73 ? 5.737 -2.874 1.174 1.00 72.50 73 LYS A C 1
ATOM 568 O O . LYS A 1 73 ? 5.246 -3.842 1.760 1.00 72.50 73 LYS A O 1
ATOM 573 N N . LEU A 1 74 ? 5.026 -1.779 0.879 1.00 75.31 74 LEU A N 1
ATOM 574 C CA . LEU A 1 74 ? 3.632 -1.581 1.289 1.00 75.31 74 LEU A CA 1
ATOM 575 C C . LEU A 1 74 ? 2.741 -2.708 0.767 1.00 75.31 74 LEU A C 1
ATOM 577 O O . LEU A 1 74 ? 1.898 -3.201 1.508 1.00 75.31 74 LEU A O 1
ATOM 581 N N . ALA A 1 75 ? 2.986 -3.177 -0.459 1.00 73.88 75 ALA A N 1
ATOM 582 C CA . ALA A 1 75 ? 2.266 -4.305 -1.041 1.00 73.88 75 ALA A CA 1
ATOM 583 C C . ALA A 1 75 ? 2.392 -5.581 -0.189 1.00 73.88 75 ALA A C 1
ATOM 585 O O . ALA A 1 75 ? 1.397 -6.252 0.071 1.00 73.88 75 ALA A O 1
ATOM 586 N N . SER A 1 76 ? 3.592 -5.899 0.309 1.00 79.62 76 SER A N 1
ATOM 587 C CA . SER A 1 76 ? 3.819 -7.061 1.177 1.00 79.62 76 SER A CA 1
ATOM 588 C C . SER A 1 76 ? 3.144 -6.903 2.539 1.00 79.62 76 SER A C 1
ATOM 590 O O . SER A 1 76 ? 2.539 -7.857 3.023 1.00 79.62 76 SER A O 1
ATOM 592 N N . LYS A 1 77 ? 3.198 -5.705 3.138 1.00 78.88 77 LYS A N 1
ATOM 593 C CA . LYS A 1 77 ? 2.522 -5.413 4.414 1.00 78.88 77 LYS A CA 1
ATOM 594 C C . LYS A 1 77 ? 1.001 -5.503 4.285 1.00 78.88 77 LYS A C 1
ATOM 596 O O . LYS A 1 77 ? 0.361 -6.117 5.130 1.00 78.88 77 LYS A O 1
ATOM 601 N N . LEU A 1 78 ? 0.438 -4.957 3.206 1.00 79.31 78 LEU A N 1
ATOM 602 C CA . LEU A 1 78 ? -0.989 -5.057 2.890 1.00 79.31 78 LEU A CA 1
ATOM 603 C C . LEU A 1 78 ? -1.402 -6.503 2.612 1.00 79.31 78 LEU A C 1
ATOM 605 O O . LEU A 1 78 ? -2.438 -6.936 3.094 1.00 79.31 78 LEU A O 1
ATOM 609 N N . ASN A 1 79 ? -0.582 -7.275 1.897 1.00 79.50 79 ASN A N 1
ATOM 610 C CA . ASN A 1 79 ? -0.851 -8.692 1.655 1.00 79.50 79 ASN A CA 1
ATOM 611 C C . ASN A 1 79 ? -0.804 -9.522 2.947 1.00 79.50 79 ASN A C 1
ATOM 613 O O . ASN A 1 79 ? -1.597 -10.445 3.113 1.00 79.50 79 ASN A O 1
ATOM 617 N N . TYR A 1 80 ? 0.097 -9.184 3.873 1.00 78.12 80 TYR A N 1
ATOM 618 C CA . TYR A 1 80 ? 0.138 -9.799 5.197 1.00 78.12 80 TYR A CA 1
ATOM 619 C C . TYR A 1 80 ? -1.103 -9.437 6.023 1.00 78.12 80 TYR A C 1
ATOM 621 O O . TYR A 1 80 ? -1.780 -10.335 6.507 1.00 78.12 80 TYR A O 1
ATOM 629 N N . LEU A 1 81 ? -1.449 -8.146 6.108 1.00 75.81 81 LEU A N 1
ATOM 630 C CA . LEU A 1 81 ? -2.673 -7.663 6.760 1.00 75.81 81 LEU A CA 1
ATOM 631 C C . LEU A 1 81 ? -3.918 -8.344 6.194 1.00 75.81 81 LEU A C 1
ATOM 633 O O . LEU A 1 81 ? -4.720 -8.876 6.953 1.00 75.81 81 LEU A O 1
ATOM 637 N N . TRP A 1 82 ? -4.037 -8.398 4.866 1.00 74.38 82 TRP A N 1
ATOM 638 C CA . TRP A 1 82 ? -5.114 -9.109 4.191 1.00 74.38 82 TRP A CA 1
ATOM 639 C C . TRP A 1 82 ? -5.153 -10.569 4.628 1.00 74.38 82 TRP A C 1
ATOM 641 O O . TRP A 1 82 ? -6.154 -10.994 5.175 1.00 74.38 82 TRP A O 1
ATOM 651 N N . ARG A 1 83 ? -4.061 -11.330 4.491 1.00 72.50 83 ARG A N 1
ATOM 652 C CA . ARG A 1 83 ? -4.029 -12.752 4.878 1.00 72.50 83 ARG A CA 1
ATOM 653 C C . ARG A 1 83 ? -4.392 -12.990 6.345 1.00 72.50 83 ARG A C 1
ATOM 655 O O . ARG A 1 83 ? -5.133 -13.931 6.621 1.00 72.50 83 ARG A O 1
ATOM 662 N N . SER A 1 84 ? -3.914 -12.141 7.250 1.00 71.75 84 SER A N 1
ATOM 663 C CA . SER A 1 84 ? -4.219 -12.225 8.680 1.00 71.75 84 SER A CA 1
ATOM 664 C C . SER A 1 84 ? -5.683 -11.898 8.985 1.00 71.75 84 SER A C 1
ATOM 666 O O . SER A 1 84 ? -6.277 -12.542 9.840 1.00 71.75 84 SER A O 1
ATOM 668 N N . CYS A 1 85 ? -6.301 -10.964 8.257 1.00 66.50 85 CYS A N 1
ATOM 669 C CA . CYS A 1 85 ? -7.726 -10.647 8.397 1.00 66.50 85 CYS A CA 1
ATOM 670 C C . CYS A 1 85 ? -8.636 -11.645 7.648 1.00 66.50 85 CYS A C 1
ATOM 672 O O . CYS A 1 85 ? -9.751 -11.928 8.078 1.00 66.50 85 CYS A O 1
ATOM 674 N N . THR A 1 86 ? -8.176 -12.216 6.533 1.00 59.97 86 THR A N 1
ATOM 675 C CA . THR A 1 86 ? -8.938 -13.153 5.691 1.00 59.97 86 THR A CA 1
ATOM 676 C C . THR A 1 86 ? -8.960 -14.577 6.236 1.00 59.97 86 THR A C 1
ATOM 678 O O . THR A 1 86 ? -9.836 -15.349 5.845 1.00 59.97 86 THR A O 1
ATOM 681 N N . GLY A 1 87 ? -8.057 -14.918 7.163 1.00 53.19 87 GLY A N 1
ATOM 682 C CA . GLY A 1 87 ? -8.169 -16.137 7.970 1.00 53.19 87 GLY A CA 1
ATOM 683 C C . GLY A 1 87 ? -9.538 -16.259 8.654 1.00 53.19 87 GLY A C 1
ATOM 684 O O . GLY A 1 87 ? -10.097 -17.352 8.675 1.00 53.19 87 GLY A O 1
ATOM 685 N N . ASP A 1 88 ? -10.123 -15.131 9.076 1.00 49.16 88 ASP A N 1
ATOM 686 C CA . ASP A 1 88 ? -11.485 -15.049 9.619 1.00 49.16 88 ASP A CA 1
ATOM 687 C C . ASP A 1 88 ? -12.553 -14.749 8.546 1.00 49.16 88 ASP A C 1
ATOM 689 O O . ASP A 1 88 ? -13.618 -15.368 8.535 1.00 49.16 88 ASP A O 1
ATOM 693 N N . ILE A 1 89 ? -12.280 -13.871 7.568 1.00 45.91 89 ILE A N 1
ATOM 694 C CA . ILE A 1 89 ? -13.287 -13.455 6.559 1.00 45.91 89 ILE A CA 1
ATOM 695 C C . ILE A 1 89 ? -13.682 -14.589 5.591 1.00 45.91 89 ILE A C 1
ATOM 697 O O . ILE A 1 89 ? -14.782 -14.559 5.036 1.00 45.91 89 ILE A O 1
ATOM 701 N N . ARG A 1 90 ? -12.863 -15.640 5.410 1.00 44.16 90 ARG A N 1
ATOM 702 C CA . ARG A 1 90 ? -13.284 -16.831 4.638 1.00 44.16 90 ARG A CA 1
ATOM 703 C C . ARG A 1 90 ? -14.491 -17.555 5.242 1.00 44.16 90 ARG A C 1
ATOM 705 O O . ARG A 1 90 ? -15.164 -18.266 4.505 1.00 44.16 90 ARG A O 1
ATOM 712 N N . ARG A 1 91 ? -14.797 -17.366 6.532 1.00 41.88 91 ARG A N 1
ATOM 713 C CA . ARG A 1 91 ? -16.051 -17.862 7.127 1.00 41.88 91 ARG A CA 1
ATOM 714 C C . ARG A 1 91 ? -17.256 -16.971 6.831 1.00 41.88 91 ARG A C 1
ATOM 716 O O . ARG A 1 91 ? -18.376 -17.462 6.894 1.00 41.88 91 ARG A O 1
ATOM 723 N N . GLN A 1 92 ? -17.043 -15.701 6.490 1.00 46.19 92 GLN A N 1
ATOM 724 C CA . GLN A 1 92 ? -18.125 -14.731 6.307 1.00 46.19 92 GLN A CA 1
ATOM 725 C C . GLN A 1 92 ? -18.440 -14.429 4.837 1.00 46.19 92 GLN A C 1
ATOM 727 O O . GLN A 1 92 ? -19.536 -13.969 4.534 1.00 46.19 92 GLN A O 1
ATOM 732 N N . LEU A 1 93 ? -17.537 -14.755 3.904 1.00 48.94 93 LEU A N 1
ATOM 733 C CA . LEU A 1 93 ? -17.807 -14.715 2.462 1.00 48.94 93 LEU A CA 1
ATOM 734 C C . LEU A 1 93 ? -18.484 -16.009 1.961 1.00 48.94 93 LEU A C 1
ATOM 736 O O . LEU A 1 93 ? -18.140 -16.535 0.905 1.00 48.94 93 LEU A O 1
ATOM 740 N N . VAL A 1 94 ? -19.462 -16.525 2.707 1.00 46.34 94 VAL A N 1
ATOM 741 C CA . VAL A 1 94 ? -20.560 -17.268 2.083 1.00 46.34 94 VAL A CA 1
ATOM 742 C C . VAL A 1 94 ? -21.523 -16.198 1.598 1.00 46.34 94 VAL A C 1
ATOM 744 O O . VAL A 1 94 ? -22.281 -15.626 2.371 1.00 46.34 94 VAL A O 1
ATOM 747 N N . LEU A 1 95 ? -21.436 -15.876 0.314 1.00 43.25 95 LEU A N 1
ATOM 748 C CA . LEU A 1 95 ? -22.457 -15.107 -0.383 1.00 43.25 95 LEU A CA 1
ATOM 749 C C . 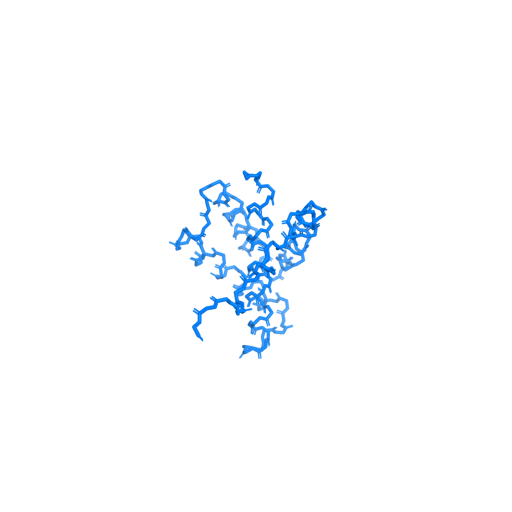LEU A 1 95 ? -23.786 -15.883 -0.303 1.00 43.25 95 LEU A C 1
ATOM 751 O O . LEU A 1 95 ? -23.853 -16.974 -0.871 1.00 43.25 95 LEU A O 1
ATOM 755 N N . PRO A 1 96 ? -24.872 -15.364 0.300 1.00 44.69 96 PRO A N 1
ATOM 756 C CA . PRO A 1 96 ? -26.209 -15.831 -0.016 1.00 44.69 96 PRO A CA 1
ATOM 757 C C . PRO A 1 96 ? -26.674 -15.075 -1.265 1.00 44.69 96 PRO A C 1
ATOM 759 O O . PRO A 1 96 ? -27.606 -14.282 -1.224 1.00 44.69 96 PRO A O 1
ATOM 762 N N . THR A 1 97 ? -25.998 -15.275 -2.393 1.00 49.09 97 THR A N 1
ATOM 763 C CA . THR A 1 97 ? -26.465 -14.765 -3.692 1.00 49.09 97 THR A CA 1
ATOM 764 C C . THR A 1 97 ? -26.474 -15.888 -4.713 1.00 49.09 97 THR A C 1
ATOM 766 O O . THR A 1 97 ? -25.865 -15.841 -5.772 1.00 49.09 97 THR A O 1
ATOM 769 N N . GLY A 1 98 ? -27.224 -16.921 -4.340 1.00 41.25 98 GLY A N 1
ATOM 770 C CA . GLY A 1 98 ? -27.934 -17.816 -5.245 1.00 41.25 98 GLY A CA 1
ATOM 771 C C . GLY A 1 98 ? -29.418 -17.855 -4.869 1.00 41.25 98 GLY A C 1
ATOM 772 O O . GLY A 1 98 ? -30.026 -18.919 -4.865 1.00 41.25 98 GLY A O 1
ATOM 773 N N . ALA A 1 99 ? -29.994 -16.720 -4.455 1.00 40.41 99 ALA A N 1
ATOM 774 C CA . ALA A 1 99 ? -31.437 -16.596 -4.336 1.00 40.41 99 ALA A CA 1
ATOM 775 C C . ALA A 1 99 ? -32.018 -16.507 -5.750 1.00 40.41 99 ALA A C 1
ATOM 777 O O . ALA A 1 99 ? -31.841 -15.520 -6.450 1.00 40.41 99 ALA A O 1
ATOM 778 N N . ASN A 1 100 ? -32.650 -17.602 -6.153 1.00 43.09 100 ASN A N 1
ATOM 779 C CA . ASN A 1 100 ? -33.748 -17.696 -7.105 1.00 43.09 100 ASN A CA 1
ATOM 780 C C . ASN A 1 100 ? -34.386 -16.352 -7.513 1.00 43.09 100 ASN A C 1
ATOM 782 O O . ASN A 1 100 ? -35.278 -15.850 -6.830 1.00 43.09 100 ASN A O 1
ATOM 786 N N . TYR A 1 101 ? -34.019 -15.846 -8.689 1.00 41.88 101 TYR A N 1
ATOM 787 C CA . TYR A 1 101 ? -34.874 -14.964 -9.489 1.00 41.88 101 TYR A CA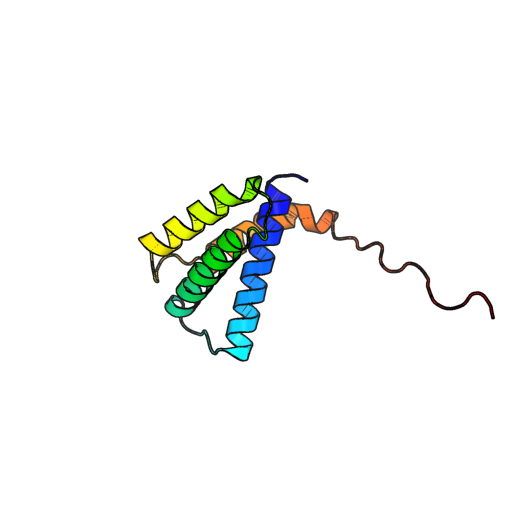 1
ATOM 788 C C . TYR A 1 101 ? -34.801 -15.406 -10.954 1.00 41.88 101 TYR A C 1
ATOM 790 O O . TYR A 1 101 ? -34.296 -14.713 -11.828 1.00 41.88 101 TYR A O 1
ATOM 798 N N . ALA A 1 102 ? -35.277 -16.616 -11.224 1.00 44.50 102 ALA A N 1
ATOM 799 C CA . ALA A 1 102 ? -35.663 -17.006 -12.569 1.00 44.50 102 ALA A CA 1
ATOM 800 C C . ALA A 1 102 ? -36.869 -17.940 -12.471 1.00 44.50 102 ALA A C 1
ATOM 802 O O . ALA A 1 102 ? -36.735 -19.109 -12.127 1.00 44.50 102 ALA A O 1
ATOM 803 N N . GLY A 1 103 ? -38.050 -17.395 -12.768 1.00 43.81 103 GLY A N 1
ATOM 804 C CA . GLY A 1 103 ? -39.187 -18.198 -13.210 1.00 43.81 103 GLY A CA 1
ATOM 805 C C . GLY A 1 103 ? -40.257 -18.500 -12.166 1.00 43.81 103 GLY A C 1
ATOM 806 O O . GLY A 1 103 ? -40.539 -19.661 -11.887 1.00 43.81 103 GLY A O 1
ATOM 807 N N . ARG A 1 104 ? -40.950 -17.469 -11.672 1.00 44.59 104 ARG A N 1
ATOM 808 C CA . ARG A 1 104 ? -42.371 -17.629 -11.343 1.00 44.59 104 ARG A CA 1
ATOM 809 C C . ARG A 1 104 ? -43.157 -16.409 -11.838 1.00 44.59 104 ARG A C 1
ATOM 811 O O . ARG A 1 104 ? -43.037 -15.330 -11.273 1.00 44.59 104 ARG A O 1
ATOM 818 N N . ILE A 1 105 ? -44.017 -16.694 -12.820 1.00 43.22 105 ILE A N 1
ATOM 819 C CA . ILE A 1 105 ? -45.241 -15.986 -13.235 1.00 43.22 105 ILE A CA 1
ATOM 820 C C . ILE A 1 105 ? -45.050 -14.722 -14.096 1.00 43.22 105 ILE A C 1
ATOM 822 O O . ILE A 1 105 ? -44.963 -13.615 -13.573 1.00 43.22 105 ILE A O 1
ATOM 826 N N . LEU A 1 106 ? -45.043 -14.892 -15.423 1.00 44.44 106 LEU A N 1
ATOM 827 C CA . LEU A 1 106 ? -46.221 -14.720 -16.294 1.00 44.44 106 LEU A CA 1
ATOM 828 C C . LEU A 1 106 ? -46.050 -15.583 -17.551 1.00 44.44 106 LEU A C 1
ATOM 830 O O . LEU A 1 106 ? -44.904 -15.653 -18.047 1.00 44.44 106 LEU A O 1
#

Radius of gyration: 16.89 Å; chains: 1; bounding box: 58×30×31 Å

Secondary structure (DSSP, 8-state):
--HHHHHHHHHHHHHHHHHHHHHHH---SHHHHHHHHHHHHHHHHHTT-S-GGGHHHHHHHHHHHHHHGGG--HHHHHHHHHHHHHHHHTTT---------S----